Protein AF-A0A7S0T919-F1 (afdb_monomer_lite)

InterPro domains:
  IPR014729 Rossmann-like alpha/beta/alpha sandwich fold [G3DSA:3.40.50.620] (1-109)
  IPR050489 Tyrosine--tRNA ligase [PTHR46264] (1-104)

Structure (mmCIF, N/CA/C/O backbone):
data_AF-A0A7S0T919-F1
#
_entry.id   AF-A0A7S0T919-F1
#
loop_
_atom_site.group_PDB
_atom_site.id
_atom_site.type_symbol
_atom_site.label_atom_id
_atom_site.label_alt_id
_atom_site.label_comp_id
_atom_site.label_asym_id
_atom_site.label_entity_id
_atom_site.label_seq_id
_atom_site.pdbx_PDB_ins_code
_atom_site.Cartn_x
_atom_site.Cartn_y
_atom_site.Cartn_z
_atom_site.occupancy
_atom_site.B_iso_or_equiv
_atom_site.auth_seq_id
_atom_site.auth_comp_id
_atom_site.auth_asym_id
_atom_site.auth_atom_id
_atom_site.pdbx_PDB_model_num
ATOM 1 N N . MET A 1 1 ? -6.634 -10.463 -8.252 1.00 64.31 1 MET A N 1
ATOM 2 C CA . MET A 1 1 ? -6.544 -10.534 -6.780 1.00 64.31 1 MET A CA 1
ATOM 3 C C . MET A 1 1 ? -7.084 -11.889 -6.362 1.00 64.31 1 MET A C 1
ATOM 5 O O . MET A 1 1 ? -8.183 -12.227 -6.779 1.00 64.31 1 MET A O 1
ATOM 9 N N . HIS A 1 2 ? -6.322 -12.678 -5.609 1.00 78.19 2 HIS A N 1
ATOM 10 C CA . HIS A 1 2 ? -6.840 -13.919 -5.023 1.00 78.19 2 HIS A CA 1
ATOM 11 C C . HIS A 1 2 ? -7.665 -13.616 -3.767 1.00 78.19 2 HIS A C 1
ATOM 13 O O . HIS A 1 2 ? -7.431 -12.603 -3.112 1.00 78.19 2 HIS A O 1
ATOM 19 N N . ILE A 1 3 ? -8.575 -14.515 -3.383 1.00 78.62 3 ILE A N 1
ATOM 20 C CA . ILE A 1 3 ? -9.459 -14.341 -2.212 1.00 78.62 3 ILE A CA 1
ATOM 21 C C . ILE A 1 3 ? -8.662 -14.007 -0.941 1.00 78.62 3 ILE A C 1
ATOM 23 O O . ILE A 1 3 ? -9.046 -13.114 -0.191 1.00 78.62 3 ILE A O 1
ATOM 27 N N . ALA A 1 4 ? -7.506 -14.647 -0.735 1.00 80.19 4 ALA A N 1
ATOM 28 C CA . ALA A 1 4 ? -6.626 -14.353 0.396 1.00 80.19 4 ALA A CA 1
ATOM 29 C C . ALA A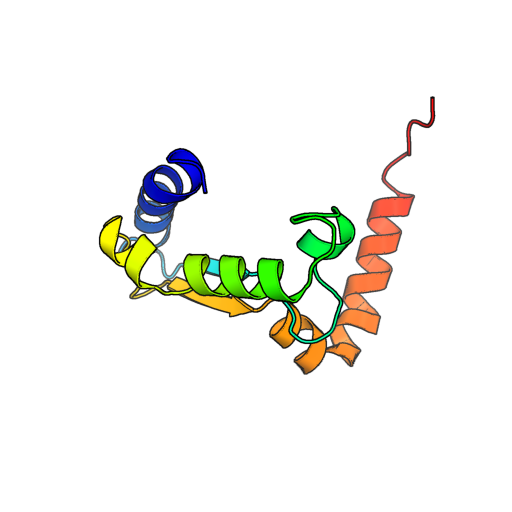 1 4 ? -6.078 -12.911 0.379 1.00 80.19 4 ALA A C 1
ATOM 31 O O . ALA A 1 4 ? -5.933 -12.274 1.419 1.00 80.19 4 ALA A O 1
ATOM 32 N N . GLN A 1 5 ? -5.805 -12.350 -0.798 1.00 77.62 5 GLN A N 1
ATOM 33 C CA . GLN A 1 5 ? -5.318 -10.975 -0.901 1.00 77.62 5 GLN A CA 1
ATOM 34 C C . GLN A 1 5 ? -6.404 -9.952 -0.554 1.00 77.62 5 GLN A C 1
ATOM 36 O O . GLN A 1 5 ? -6.046 -8.875 -0.104 1.00 77.62 5 GLN A O 1
ATOM 41 N N . GLY A 1 6 ? -7.687 -10.286 -0.730 1.00 78.50 6 GLY A N 1
ATOM 42 C CA . GLY A 1 6 ? -8.813 -9.429 -0.347 1.00 78.50 6 GLY A CA 1
ATOM 43 C C . GLY A 1 6 ? -9.303 -9.704 1.075 1.00 78.50 6 GLY A C 1
ATOM 44 O O . GLY A 1 6 ? -9.089 -8.907 1.983 1.00 78.50 6 GLY A O 1
ATOM 45 N N . VAL A 1 7 ? -9.927 -10.863 1.294 1.00 82.62 7 VAL A N 1
ATOM 46 C CA . VAL A 1 7 ? -10.658 -11.188 2.534 1.00 82.62 7 VAL A CA 1
ATOM 47 C C . VAL A 1 7 ? -9.715 -11.388 3.720 1.00 82.62 7 VAL A C 1
ATOM 49 O O . VAL A 1 7 ? -9.916 -10.810 4.786 1.00 82.62 7 VAL A O 1
ATOM 52 N N . PHE A 1 8 ? -8.647 -12.173 3.548 1.00 85.44 8 PHE A N 1
ATOM 53 C CA . PHE A 1 8 ? -7.703 -12.419 4.644 1.00 85.44 8 PHE A CA 1
ATOM 54 C C . PHE A 1 8 ? -6.923 -11.152 5.015 1.00 85.44 8 PHE A C 1
ATOM 56 O O . PHE A 1 8 ? -6.689 -10.885 6.194 1.00 85.44 8 PHE A O 1
ATOM 63 N N . LYS A 1 9 ? -6.585 -10.319 4.026 1.00 84.69 9 LYS A N 1
ATOM 64 C CA . LYS A 1 9 ? -5.970 -9.015 4.279 1.00 84.69 9 LYS A CA 1
ATOM 65 C C . LYS A 1 9 ? -6.925 -8.078 5.027 1.00 84.69 9 LYS A C 1
ATOM 67 O O . LYS A 1 9 ? -6.491 -7.507 6.021 1.00 84.69 9 LYS A O 1
ATOM 72 N N . ALA A 1 10 ? -8.197 -7.985 4.629 1.00 84.00 10 ALA A N 1
ATOM 73 C CA . ALA A 1 10 ? -9.199 -7.163 5.316 1.00 84.00 10 ALA A CA 1
ATOM 74 C C . ALA A 1 10 ? -9.374 -7.564 6.792 1.00 84.00 10 ALA A C 1
ATOM 76 O O . ALA A 1 10 ? -9.327 -6.710 7.675 1.00 84.00 10 ALA A O 1
ATOM 77 N N . MET A 1 11 ? -9.470 -8.867 7.084 1.00 86.00 11 MET A N 1
ATOM 78 C CA . MET A 1 11 ? -9.569 -9.358 8.466 1.00 86.00 11 MET A CA 1
ATOM 79 C C . MET A 1 11 ? -8.353 -8.985 9.319 1.00 86.00 11 MET A C 1
ATOM 81 O O . MET A 1 11 ? -8.505 -8.618 10.483 1.00 86.00 11 MET A O 1
ATOM 85 N N . ASN A 1 12 ? -7.144 -9.084 8.763 1.00 87.56 12 ASN A N 1
ATOM 86 C CA . ASN A 1 12 ? -5.931 -8.739 9.501 1.00 87.56 12 ASN A CA 1
ATOM 87 C C . ASN A 1 12 ? -5.786 -7.228 9.694 1.00 87.56 12 ASN A C 1
ATOM 89 O O . ASN A 1 12 ? -5.395 -6.801 10.775 1.00 87.56 12 ASN A O 1
ATOM 93 N N . VAL A 1 13 ? -6.138 -6.424 8.686 1.00 85.00 13 VAL A N 1
ATOM 94 C CA . VAL A 1 13 ? -6.110 -4.960 8.801 1.00 85.00 13 VAL A CA 1
ATOM 95 C C . VAL A 1 13 ? -7.070 -4.504 9.894 1.00 85.00 13 VAL A C 1
ATOM 97 O O . VAL A 1 13 ? -6.620 -3.802 10.788 1.00 85.00 13 VAL A O 1
ATOM 100 N N . ASN A 1 14 ? -8.307 -5.009 9.925 1.00 85.12 14 ASN A N 1
ATOM 101 C CA . ASN A 1 14 ? -9.280 -4.680 10.975 1.00 85.12 14 ASN A CA 1
ATOM 102 C C . ASN A 1 14 ? -8.785 -5.008 12.396 1.00 85.12 14 ASN A C 1
ATOM 104 O O . ASN A 1 14 ? -9.131 -4.314 13.349 1.00 85.12 14 ASN A O 1
ATOM 108 N N . LYS A 1 15 ? -7.972 -6.061 12.561 1.00 85.56 15 LYS A N 1
ATOM 109 C CA . LYS A 1 15 ? -7.340 -6.379 13.853 1.00 85.56 15 LYS A CA 1
ATOM 110 C C . LYS A 1 15 ? -6.234 -5.386 14.212 1.00 85.56 15 LYS A C 1
ATOM 112 O O . LYS A 1 15 ? -6.098 -5.029 15.376 1.00 85.56 15 LYS A O 1
ATOM 117 N N . CYS A 1 16 ? -5.444 -4.949 13.232 1.00 83.31 16 CYS A N 1
ATOM 118 C CA . CYS A 1 16 ? -4.375 -3.971 13.440 1.00 83.31 16 CYS A CA 1
ATOM 119 C C . CYS A 1 16 ? -4.917 -2.558 13.697 1.00 83.31 16 CYS A C 1
ATOM 121 O O . CYS A 1 16 ? -4.360 -1.833 14.517 1.00 83.31 16 CYS A O 1
ATOM 123 N N . THR A 1 17 ? -6.006 -2.177 13.029 1.00 82.44 17 THR A N 1
ATOM 124 C CA . THR A 1 17 ? -6.632 -0.848 13.107 1.00 82.44 17 THR A CA 1
ATOM 125 C C . THR A 1 17 ? -7.732 -0.756 14.165 1.00 82.44 17 THR A C 1
ATOM 127 O O . THR A 1 17 ? -8.509 0.202 14.160 1.00 82.44 17 THR A O 1
ATOM 130 N N . PHE A 1 18 ? -7.818 -1.752 15.055 1.00 78.75 18 PHE A N 1
ATOM 131 C CA . PHE A 1 18 ? -8.847 -1.822 16.085 1.00 78.75 18 PHE A CA 1
ATOM 132 C C . PHE A 1 18 ? -8.852 -0.546 16.951 1.00 78.75 18 PHE A C 1
ATOM 134 O O . PHE A 1 18 ? -7.776 -0.039 17.295 1.00 78.75 18 PHE A O 1
ATOM 141 N N . PRO A 1 19 ? -10.033 -0.029 17.341 1.00 67.50 19 PRO A N 1
ATOM 142 C CA . PRO A 1 19 ? -10.132 1.154 18.189 1.00 67.50 19 PRO A CA 1
ATOM 143 C C . PRO A 1 19 ? -9.297 0.991 19.469 1.00 67.50 19 PRO A C 1
ATOM 145 O O . PRO A 1 19 ? -9.591 0.141 20.307 1.00 67.50 19 PRO A O 1
ATOM 148 N N . GLY A 1 20 ? -8.231 1.787 19.602 1.00 65.81 20 GLY A N 1
ATOM 149 C CA . GLY A 1 20 ? -7.312 1.756 20.749 1.00 65.81 20 GLY A CA 1
ATOM 150 C C . GLY A 1 20 ? -5.840 1.487 20.419 1.00 65.81 20 GLY A C 1
ATOM 151 O O . GLY A 1 20 ? -4.996 1.681 21.289 1.00 65.81 20 GLY A O 1
ATOM 152 N N . THR A 1 21 ? -5.494 1.094 19.187 1.00 66.44 21 THR A N 1
ATOM 153 C CA . THR A 1 21 ? -4.090 0.831 18.797 1.00 66.44 21 THR A CA 1
ATOM 154 C C . THR A 1 21 ? -3.354 2.042 18.210 1.00 66.44 21 THR A C 1
ATOM 156 O O . THR A 1 21 ? -2.152 1.937 17.965 1.00 66.44 21 THR A O 1
ATOM 159 N N . ASN A 1 22 ? -4.039 3.169 17.944 1.00 68.19 22 ASN A N 1
ATOM 160 C CA . ASN A 1 22 ? -3.511 4.344 17.216 1.00 68.19 22 ASN A CA 1
ATOM 161 C C . ASN A 1 22 ? -2.707 3.975 15.951 1.00 68.19 22 ASN A C 1
ATOM 163 O O . ASN A 1 22 ? -1.773 4.672 15.560 1.00 68.19 22 ASN A O 1
ATOM 167 N N . SER A 1 23 ? -3.028 2.836 15.336 1.00 72.38 23 SER A N 1
ATOM 168 C CA . SER A 1 23 ? -2.248 2.264 14.247 1.00 72.38 23 SER A CA 1
ATOM 169 C C . SER A 1 23 ? -2.918 2.580 12.919 1.00 72.38 23 SER A C 1
ATOM 171 O O . SER A 1 23 ? -4.010 2.088 12.640 1.00 72.38 23 SER A O 1
ATOM 173 N N . THR A 1 24 ? -2.244 3.374 12.089 1.00 75.31 24 THR A N 1
ATOM 174 C CA . THR A 1 24 ? -2.680 3.650 10.718 1.00 75.31 24 THR A CA 1
ATOM 175 C C . THR A 1 24 ? -2.110 2.595 9.785 1.00 75.31 24 THR A C 1
ATOM 177 O O . THR A 1 24 ? -0.890 2.455 9.656 1.00 75.31 24 THR A O 1
ATOM 180 N N . PHE A 1 25 ? -2.980 1.850 9.107 1.00 77.31 25 PHE A N 1
ATOM 181 C CA . PHE A 1 25 ? -2.532 0.921 8.078 1.00 77.31 25 PHE A CA 1
ATOM 182 C C . PHE A 1 25 ? -2.373 1.661 6.750 1.00 77.31 25 PHE A C 1
ATOM 184 O O . PHE A 1 25 ? -3.340 2.199 6.213 1.00 77.31 25 PHE A O 1
ATOM 191 N N . ILE A 1 26 ? -1.157 1.668 6.204 1.00 74.25 26 I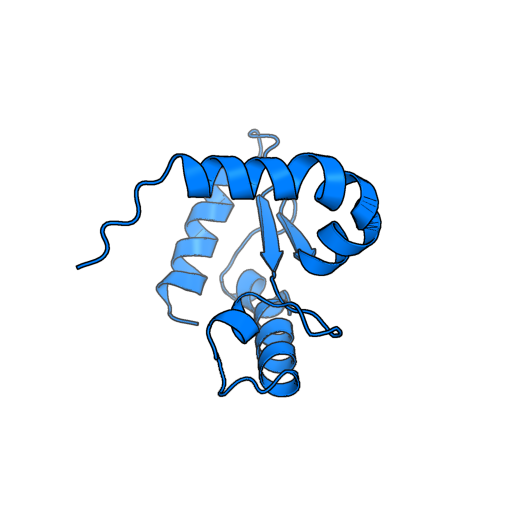LE A N 1
ATOM 192 C CA . ILE A 1 26 ? -0.869 2.331 4.931 1.00 74.25 26 ILE A CA 1
ATOM 193 C C . ILE A 1 26 ? -0.865 1.289 3.811 1.00 74.25 26 ILE A C 1
ATOM 195 O O . ILE A 1 26 ? 0.025 0.439 3.723 1.00 74.25 26 ILE A O 1
ATOM 199 N N . PHE A 1 27 ? -1.853 1.369 2.922 1.00 71.06 27 PHE A N 1
ATOM 200 C CA . PHE A 1 27 ? -1.834 0.652 1.655 1.00 71.06 27 PHE A CA 1
ATOM 201 C C . PHE A 1 27 ? -1.012 1.433 0.643 1.00 71.06 27 PHE A C 1
ATOM 203 O O . PHE A 1 27 ? -1.473 2.391 0.030 1.00 71.06 27 PHE A O 1
ATOM 210 N N . CYS A 1 28 ? 0.213 0.968 0.464 1.00 63.69 28 CYS A N 1
ATOM 211 C CA . CYS A 1 28 ? 1.159 1.474 -0.507 1.00 63.69 28 CYS A CA 1
ATOM 212 C C . CYS A 1 28 ? 0.955 0.767 -1.856 1.00 63.69 28 CYS A C 1
ATOM 214 O O . CYS A 1 28 ? 1.323 -0.398 -2.023 1.00 63.69 28 CYS A O 1
ATOM 216 N N . HIS A 1 29 ? 0.330 1.453 -2.814 1.00 61.91 29 HIS A N 1
ATOM 217 C CA . HIS A 1 29 ? 0.132 0.930 -4.162 1.00 61.91 29 HIS A CA 1
ATOM 218 C C . HIS A 1 29 ? 1.247 1.402 -5.098 1.00 61.91 29 HIS A C 1
ATOM 220 O O . HIS A 1 29 ? 1.521 2.595 -5.222 1.00 61.91 29 HIS A O 1
ATOM 226 N N . PHE A 1 30 ? 1.882 0.462 -5.792 1.00 53.44 30 PHE A N 1
ATOM 227 C CA . PHE A 1 30 ? 2.998 0.728 -6.700 1.00 53.44 30 PHE A CA 1
ATOM 228 C C . PHE A 1 30 ? 2.524 0.823 -8.155 1.00 53.44 30 PHE A C 1
ATOM 230 O O . PHE A 1 30 ? 2.868 -0.021 -8.979 1.00 53.44 30 PHE A O 1
ATOM 237 N N . GLY A 1 31 ? 1.722 1.834 -8.482 1.00 46.78 31 GLY A N 1
ATOM 238 C CA . GLY A 1 31 ? 1.260 2.093 -9.849 1.00 46.78 31 GLY A CA 1
ATOM 239 C C . GLY A 1 31 ? 1.509 3.546 -10.232 1.00 46.78 31 GLY A C 1
ATOM 240 O O . GLY A 1 31 ? 0.929 4.434 -9.623 1.00 46.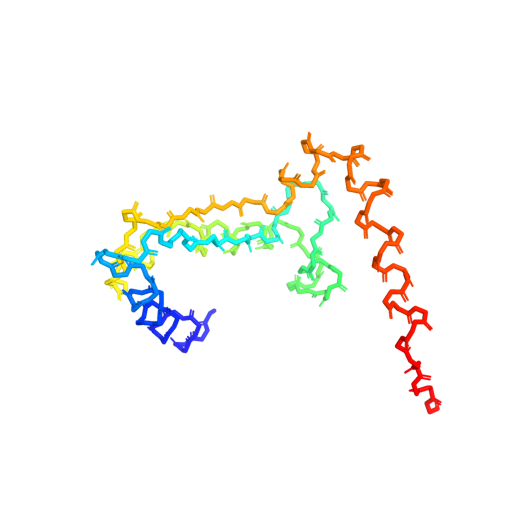78 31 GLY A O 1
ATOM 241 N N . LEU A 1 32 ? 2.363 3.785 -11.230 1.00 49.53 32 LEU A N 1
ATOM 242 C CA . LEU A 1 32 ? 2.622 5.117 -11.783 1.00 49.53 32 LEU A CA 1
ATOM 243 C C . LEU A 1 32 ? 1.854 5.358 -13.086 1.00 49.53 32 LEU A C 1
ATOM 245 O O . LEU A 1 32 ? 1.727 4.438 -13.897 1.00 49.53 32 LEU A O 1
ATOM 249 N N . PRO A 1 33 ? 1.467 6.616 -13.371 1.00 44.22 33 PRO A N 1
ATOM 250 C CA . PRO A 1 33 ? 1.375 7.141 -14.732 1.00 44.22 33 PRO A CA 1
ATOM 251 C C . PRO A 1 33 ? 2.737 7.170 -15.448 1.00 44.22 33 PRO A C 1
ATOM 253 O O . PRO A 1 33 ? 2.800 6.885 -16.640 1.00 44.22 33 PRO A O 1
ATOM 256 N N . THR A 1 34 ? 3.816 7.472 -14.718 1.00 41.91 34 THR A N 1
ATOM 257 C CA . THR A 1 34 ? 5.189 7.666 -15.211 1.00 41.91 34 THR A CA 1
ATOM 258 C C . THR A 1 34 ? 6.089 6.442 -14.998 1.00 41.91 34 THR A C 1
ATOM 260 O O . THR A 1 34 ? 7.004 6.479 -14.193 1.00 41.91 34 THR A O 1
ATOM 263 N N . GLY A 1 35 ? 5.845 5.336 -15.706 1.00 47.00 35 GLY A N 1
ATOM 264 C CA . GLY A 1 35 ? 6.883 4.349 -16.079 1.00 47.00 35 GLY A CA 1
ATOM 265 C C . GLY A 1 35 ? 7.713 3.615 -15.001 1.00 47.00 35 GLY A C 1
ATOM 266 O O . GLY A 1 35 ? 8.429 2.692 -15.357 1.00 47.00 35 GLY A O 1
ATOM 267 N N . PHE A 1 36 ? 7.642 3.942 -13.709 1.00 46.31 36 PHE A N 1
ATOM 268 C CA . PHE A 1 36 ? 8.379 3.260 -12.643 1.00 46.31 36 PHE A CA 1
ATOM 269 C C . PHE A 1 36 ? 7.388 2.541 -11.728 1.00 46.31 36 PHE A C 1
ATOM 271 O O . PHE A 1 36 ? 6.797 3.100 -10.810 1.00 46.31 36 PHE A O 1
ATOM 278 N N . SER A 1 37 ? 7.137 1.269 -12.007 1.00 59.59 37 SER A N 1
ATOM 279 C CA . SER A 1 37 ? 6.286 0.431 -11.167 1.00 59.59 37 SER A CA 1
ATOM 280 C C . SER A 1 37 ? 6.980 -0.899 -10.945 1.00 59.59 37 SER A C 1
ATOM 282 O O . SER A 1 37 ? 7.485 -1.497 -11.887 1.00 59.59 37 SER A O 1
ATOM 284 N N . PHE A 1 38 ? 6.939 -1.418 -9.720 1.00 63.50 38 PHE A N 1
ATOM 285 C CA . PHE A 1 38 ? 7.353 -2.798 -9.446 1.00 63.50 38 PHE A CA 1
ATOM 286 C C . PHE A 1 38 ? 6.513 -3.823 -10.222 1.00 63.50 38 PHE A C 1
ATOM 288 O O . PHE A 1 38 ? 6.952 -4.950 -10.426 1.00 63.50 38 PHE A O 1
ATOM 295 N N . ALA A 1 39 ? 5.305 -3.457 -10.666 1.00 63.16 39 ALA A N 1
ATOM 296 C CA . ALA A 1 39 ? 4.530 -4.285 -11.581 1.00 63.16 39 ALA A CA 1
ATOM 297 C C . ALA A 1 39 ? 5.109 -4.252 -13.003 1.00 63.16 39 ALA A C 1
ATOM 299 O O . ALA A 1 39 ? 5.163 -5.303 -13.630 1.00 63.16 39 ALA A O 1
ATOM 300 N N . LEU A 1 40 ? 5.593 -3.091 -13.465 1.00 63.38 40 LEU A N 1
ATOM 301 C CA . LEU A 1 40 ? 6.314 -2.975 -14.736 1.00 63.38 40 LEU A CA 1
ATOM 302 C C . LEU A 1 40 ? 7.654 -3.723 -14.686 1.00 63.38 40 LEU A C 1
ATOM 304 O O . LEU A 1 40 ? 7.944 -4.481 -15.595 1.00 63.38 40 LEU A O 1
ATOM 308 N N . MET A 1 41 ? 8.431 -3.577 -13.605 1.00 67.81 41 MET A N 1
ATOM 309 C CA . MET A 1 41 ? 9.724 -4.268 -13.442 1.00 67.81 41 MET A CA 1
ATOM 310 C C . MET A 1 41 ? 9.597 -5.798 -13.396 1.00 67.81 41 MET A C 1
ATOM 312 O O . MET A 1 41 ? 10.557 -6.498 -13.685 1.00 67.81 41 MET A O 1
ATOM 316 N N . ASN A 1 42 ? 8.421 -6.311 -13.028 1.00 72.69 42 ASN A N 1
ATOM 317 C CA . ASN A 1 42 ? 8.116 -7.742 -13.008 1.00 72.69 42 ASN A CA 1
ATOM 318 C C . ASN A 1 42 ? 7.351 -8.207 -14.263 1.00 72.69 42 ASN A C 1
ATOM 320 O O . ASN A 1 42 ? 6.683 -9.240 -14.202 1.00 72.69 42 ASN A O 1
ATOM 324 N N . ASP A 1 43 ? 7.345 -7.418 -15.344 1.00 72.00 43 ASP A N 1
ATOM 325 C CA . ASP A 1 43 ? 6.630 -7.695 -16.602 1.00 72.00 43 ASP A CA 1
ATOM 326 C C . ASP A 1 43 ? 5.151 -8.087 -16.426 1.00 72.00 43 ASP A C 1
ATOM 328 O O . ASP A 1 43 ? 4.543 -8.800 -17.236 1.00 72.00 43 ASP A O 1
ATOM 332 N N . LYS A 1 44 ? 4.502 -7.591 -15.364 1.00 69.75 44 LYS A N 1
ATOM 333 C CA . LYS A 1 44 ? 3.081 -7.871 -15.148 1.00 69.75 44 LYS A CA 1
ATOM 334 C C . LYS A 1 44 ? 2.266 -7.256 -16.274 1.00 69.75 44 LYS A C 1
ATOM 336 O O . LYS A 1 44 ? 2.511 -6.132 -16.695 1.00 69.75 44 LYS A O 1
ATOM 341 N N . MET A 1 45 ? 1.250 -7.990 -16.727 1.00 65.75 45 MET A N 1
ATOM 342 C CA . MET A 1 45 ? 0.386 -7.581 -17.842 1.00 65.75 45 MET A CA 1
ATOM 343 C C . MET A 1 45 ? 1.154 -7.356 -19.161 1.00 65.75 45 MET A C 1
ATOM 345 O O . MET A 1 45 ? 0.688 -6.596 -20.007 1.00 65.75 45 MET A O 1
ATOM 349 N N . GLY A 1 46 ? 2.313 -8.007 -19.337 1.00 73.50 46 GLY A N 1
ATOM 350 C CA . GLY A 1 46 ? 3.145 -7.878 -20.539 1.00 73.50 46 GLY A CA 1
ATOM 351 C C . GLY A 1 46 ? 3.825 -6.515 -20.666 1.00 73.50 46 GLY A C 1
ATOM 352 O O . GLY A 1 46 ? 4.039 -6.048 -21.779 1.00 73.50 46 GLY A O 1
ATOM 353 N N . GLY A 1 47 ? 4.074 -5.841 -19.539 1.00 69.25 47 GLY A N 1
ATOM 354 C CA . GLY A 1 47 ? 4.671 -4.504 -19.513 1.00 69.25 47 GLY A CA 1
ATOM 355 C C . GLY A 1 47 ? 3.719 -3.376 -19.934 1.00 69.25 47 GLY A C 1
ATOM 356 O O . GLY A 1 47 ? 4.128 -2.222 -20.043 1.00 69.25 47 GLY A O 1
ATOM 357 N N . ASP A 1 48 ? 2.436 -3.681 -20.153 1.00 76.88 48 ASP A N 1
ATOM 358 C CA . ASP A 1 48 ? 1.431 -2.701 -20.557 1.00 76.88 48 ASP A CA 1
ATOM 359 C C . ASP A 1 48 ? 1.035 -1.808 -19.371 1.00 76.88 48 ASP A C 1
ATOM 361 O O . ASP A 1 48 ? 0.266 -2.186 -18.477 1.00 76.88 48 ASP A O 1
ATOM 365 N N . LEU A 1 49 ? 1.579 -0.591 -19.377 1.00 71.56 49 LEU A N 1
ATOM 366 C CA . LEU A 1 49 ? 1.367 0.415 -18.344 1.00 71.56 49 LEU A CA 1
ATOM 367 C C . LEU A 1 49 ? -0.107 0.772 -18.142 1.00 71.56 49 LEU A C 1
ATOM 369 O O . LEU A 1 49 ? -0.513 1.035 -17.010 1.00 71.56 49 LEU A O 1
ATOM 373 N N . ASP A 1 50 ? -0.922 0.779 -19.192 1.00 77.69 50 ASP A N 1
ATOM 374 C CA 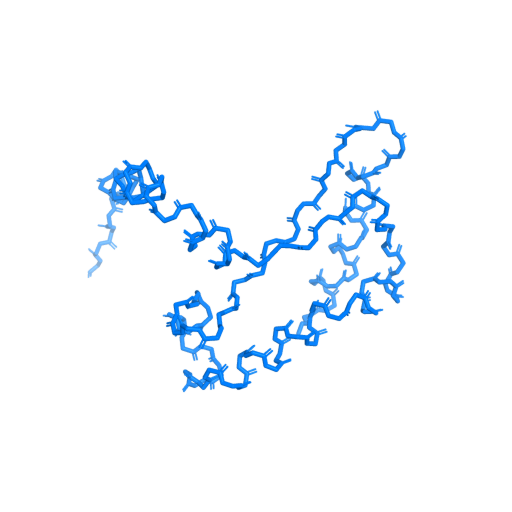. ASP A 1 50 ? -2.318 1.200 -19.085 1.00 77.69 50 ASP A CA 1
ATOM 375 C C . ASP A 1 50 ? -3.189 0.091 -18.498 1.00 77.69 50 ASP A C 1
ATOM 377 O O . ASP A 1 50 ? -4.067 0.356 -17.666 1.00 77.69 50 ASP A O 1
ATOM 381 N N . LYS A 1 51 ? -2.872 -1.171 -18.808 1.00 75.88 51 LYS A N 1
ATOM 382 C CA . LYS A 1 51 ? -3.462 -2.319 -18.107 1.00 75.88 51 LYS A CA 1
ATOM 383 C C . LYS A 1 51 ? -3.062 -2.348 -16.636 1.00 75.88 51 LYS A C 1
ATOM 385 O O . LYS A 1 51 ? -3.927 -2.544 -15.782 1.00 75.88 51 LYS A O 1
ATOM 390 N N . ILE A 1 52 ? -1.787 -2.106 -16.319 1.00 73.50 52 ILE A N 1
ATOM 391 C CA . ILE A 1 52 ? -1.306 -2.037 -14.929 1.00 73.50 52 ILE A CA 1
ATOM 392 C C . ILE A 1 52 ? -2.040 -0.928 -14.164 1.00 73.50 52 ILE A C 1
ATOM 394 O O . ILE A 1 52 ? -2.519 -1.168 -13.056 1.00 73.50 52 ILE A O 1
ATOM 398 N N . LYS A 1 53 ? -2.197 0.261 -14.760 1.00 73.88 53 LYS A N 1
ATOM 399 C CA . LYS A 1 53 ? -2.951 1.372 -14.156 1.00 73.88 53 LYS A CA 1
ATOM 400 C C . LYS A 1 53 ? -4.418 1.024 -13.9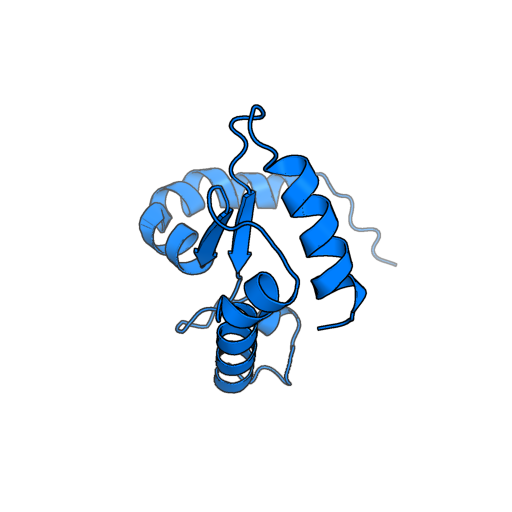44 1.00 73.88 53 LYS A C 1
ATOM 402 O O . LYS A 1 53 ? -4.963 1.338 -12.892 1.00 73.88 53 LYS A O 1
ATOM 407 N N . THR A 1 54 ? -5.058 0.381 -14.917 1.00 77.31 54 THR A N 1
ATOM 408 C CA . THR A 1 54 ? -6.478 0.007 -14.830 1.00 77.31 54 THR A CA 1
ATOM 409 C C . THR A 1 54 ? -6.712 -1.005 -13.712 1.00 77.31 54 THR A C 1
ATOM 411 O O . THR A 1 54 ? -7.601 -0.818 -12.883 1.00 77.31 54 THR A O 1
ATOM 414 N N . VAL A 1 55 ? -5.858 -2.029 -13.614 1.00 75.50 55 VAL A N 1
ATOM 415 C CA . VAL A 1 55 ? -5.895 -2.990 -12.503 1.00 75.50 55 VAL A CA 1
ATOM 416 C C . VAL A 1 55 ? -5.602 -2.288 -11.177 1.00 75.50 55 VAL A C 1
ATOM 418 O O . VAL A 1 55 ? -6.289 -2.541 -10.194 1.00 75.50 55 VAL A O 1
ATOM 421 N N . GLY A 1 56 ? -4.630 -1.375 -11.138 1.00 70.88 56 GLY A N 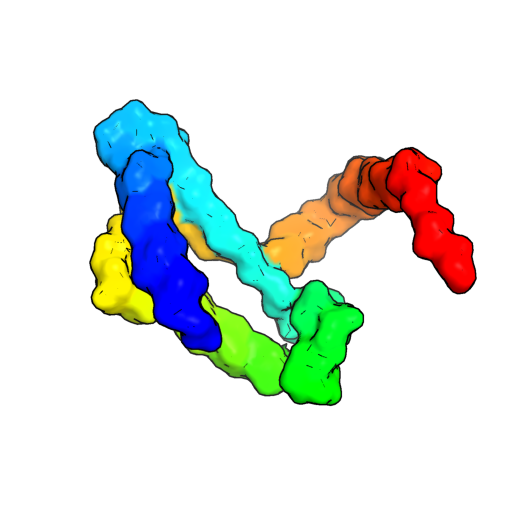1
ATOM 422 C CA . GLY A 1 56 ? -4.308 -0.605 -9.940 1.00 70.88 56 GLY A CA 1
ATOM 423 C C . GLY A 1 56 ? -5.479 0.237 -9.441 1.00 70.88 56 GLY A C 1
ATOM 424 O O . GLY A 1 56 ? -5.812 0.170 -8.261 1.00 70.88 56 GLY A O 1
ATOM 425 N N . LYS A 1 57 ? -6.168 0.942 -10.347 1.00 73.06 57 LYS A N 1
ATOM 426 C CA . LYS A 1 57 ? -7.394 1.697 -10.048 1.00 73.06 57 LYS A CA 1
ATOM 427 C C . LYS A 1 57 ? -8.506 0.795 -9.525 1.00 73.06 57 LYS A C 1
ATOM 429 O O . LYS A 1 57 ? -9.102 1.138 -8.519 1.00 73.06 57 LYS A O 1
ATOM 434 N N . TYR A 1 58 ? -8.720 -0.379 -10.116 1.00 71.50 58 TYR A N 1
ATOM 435 C CA . TYR A 1 58 ? -9.705 -1.345 -9.617 1.00 71.50 58 TYR A CA 1
ATOM 436 C C . TYR A 1 58 ? -9.373 -1.866 -8.204 1.00 71.50 58 TYR A C 1
ATOM 438 O O . TYR A 1 58 ? -10.260 -2.085 -7.386 1.00 71.50 58 TYR A O 1
ATOM 446 N N . LEU A 1 59 ? -8.085 -2.050 -7.892 1.00 67.19 59 LEU A N 1
ATOM 447 C CA . LEU A 1 59 ? -7.628 -2.476 -6.562 1.00 67.19 59 LEU A CA 1
ATOM 448 C C . LEU A 1 59 ? -7.688 -1.349 -5.516 1.00 67.19 59 LEU A C 1
ATOM 450 O O . LEU A 1 59 ? -7.768 -1.636 -4.317 1.00 67.19 59 LEU A O 1
ATOM 454 N N . LEU A 1 60 ? -7.596 -0.095 -5.964 1.00 65.19 60 LEU A N 1
ATOM 455 C CA . LEU A 1 60 ? -7.634 1.109 -5.134 1.00 65.19 60 LEU A CA 1
ATOM 456 C C . LEU A 1 60 ? -9.013 1.727 -5.002 1.00 65.19 60 LEU A C 1
ATOM 458 O O . LEU A 1 60 ? -9.231 2.455 -4.036 1.00 65.19 60 LEU A O 1
ATOM 462 N N . GLU A 1 61 ? -9.931 1.454 -5.930 1.00 64.06 61 GLU A N 1
ATOM 463 C CA . GLU A 1 61 ? -11.337 1.779 -5.772 1.00 64.06 61 GLU A CA 1
ATOM 464 C C . GLU A 1 61 ? -11.822 1.063 -4.517 1.00 64.06 61 GLU A C 1
ATOM 466 O O . GLU A 1 61 ? -12.135 -0.126 -4.475 1.00 64.06 61 GLU A O 1
ATOM 471 N N . VAL A 1 62 ? -11.814 1.861 -3.456 1.00 58.31 62 VAL A N 1
ATOM 472 C CA . VAL A 1 62 ? -12.083 1.595 -2.049 1.00 58.31 62 VAL A CA 1
ATOM 473 C C . VAL A 1 62 ? -13.312 0.695 -1.834 1.00 58.31 62 VAL A C 1
ATOM 475 O O . VAL A 1 62 ? -13.431 0.027 -0.808 1.00 58.31 62 VAL A O 1
ATOM 478 N N . CYS A 1 63 ? -14.196 0.620 -2.827 1.00 57.12 63 CYS A N 1
ATOM 479 C CA . CYS A 1 63 ? -15.324 -0.290 -2.942 1.00 57.12 63 CYS A CA 1
ATOM 480 C C . CYS A 1 63 ? -14.990 -1.759 -2.645 1.00 57.12 63 CYS A C 1
ATOM 482 O O . CYS A 1 63 ? -15.780 -2.382 -1.947 1.00 57.12 63 CYS A O 1
ATOM 484 N N . LEU A 1 64 ? -13.854 -2.323 -3.089 1.00 67.69 64 LEU A N 1
ATOM 485 C CA . LEU A 1 64 ? -13.579 -3.752 -2.845 1.00 67.69 64 LEU A CA 1
ATOM 486 C C . LEU A 1 64 ? -13.282 -4.040 -1.367 1.00 67.69 64 LEU A C 1
ATOM 488 O O . LEU A 1 64 ? -13.785 -5.006 -0.799 1.00 67.69 64 LEU A O 1
ATOM 492 N N . TRP A 1 65 ? -12.490 -3.181 -0.728 1.00 72.50 65 TRP A N 1
ATOM 493 C CA . TRP A 1 65 ? -12.140 -3.332 0.682 1.00 72.50 65 TRP A CA 1
ATOM 494 C C . TRP A 1 65 ? -13.309 -2.983 1.602 1.00 72.50 65 TRP A C 1
ATOM 496 O O . TRP A 1 65 ? -13.532 -3.678 2.590 1.00 72.50 65 TRP A O 1
ATOM 506 N N . LYS A 1 66 ? -14.112 -1.977 1.227 1.00 74.00 66 LYS A N 1
ATOM 507 C CA . LYS A 1 66 ? -15.411 -1.705 1.863 1.00 74.00 66 LYS A CA 1
ATOM 508 C C . LYS A 1 66 ? -16.350 -2.903 1.734 1.00 74.00 66 LYS A C 1
ATOM 510 O O . LYS A 1 66 ? -16.945 -3.308 2.724 1.00 74.00 66 LYS A O 1
ATOM 515 N N . ALA A 1 67 ? -16.447 -3.501 0.545 1.00 76.38 67 ALA A N 1
ATOM 516 C CA . ALA A 1 67 ? -17.276 -4.683 0.305 1.00 76.38 67 ALA A CA 1
ATOM 517 C C . ALA A 1 67 ? -16.769 -5.919 1.066 1.00 76.38 67 ALA A C 1
ATOM 519 O O . ALA A 1 67 ? -17.569 -6.744 1.492 1.00 76.38 67 ALA A O 1
ATOM 520 N N . ALA A 1 68 ? -15.456 -6.023 1.293 1.00 79.69 68 ALA A N 1
ATOM 521 C CA . ALA A 1 68 ? -14.851 -7.040 2.152 1.00 79.69 68 ALA A CA 1
ATOM 522 C C . ALA A 1 68 ? -15.033 -6.764 3.662 1.00 79.69 68 ALA A C 1
ATOM 524 O O . ALA A 1 68 ? -14.561 -7.556 4.477 1.00 79.69 68 ALA A O 1
ATOM 525 N N . GLY A 1 69 ? -15.699 -5.666 4.045 1.00 80.38 69 GLY A N 1
ATOM 526 C CA . GLY A 1 69 ? -15.970 -5.306 5.439 1.00 80.38 69 GLY A CA 1
ATOM 527 C C . GLY A 1 69 ? -14.774 -4.700 6.178 1.00 80.38 69 GLY A C 1
ATOM 528 O O . GLY A 1 69 ? -14.676 -4.832 7.398 1.00 80.38 69 GLY A O 1
ATOM 529 N N . MET A 1 70 ? -13.833 -4.079 5.463 1.00 82.38 70 MET A N 1
ATOM 530 C CA . MET A 1 70 ? -12.689 -3.405 6.078 1.00 82.38 70 MET A CA 1
ATOM 531 C C . MET A 1 70 ? -13.100 -2.035 6.631 1.00 82.38 70 MET A C 1
ATOM 533 O O . MET A 1 70 ? -13.706 -1.240 5.908 1.00 82.38 70 MET A O 1
ATOM 537 N N . ASP A 1 71 ? -12.753 -1.750 7.887 1.00 82.25 71 ASP A N 1
ATOM 538 C CA . ASP A 1 71 ? -12.889 -0.405 8.447 1.00 82.25 71 ASP A CA 1
ATOM 539 C C . ASP A 1 71 ? -11.773 0.482 7.894 1.00 82.25 71 ASP A C 1
ATOM 541 O O . ASP A 1 71 ? -10.591 0.150 7.963 1.00 82.25 71 ASP A O 1
ATOM 545 N N . LEU A 1 72 ? -12.167 1.609 7.312 1.00 79.12 72 LEU A N 1
ATOM 546 C CA . LEU A 1 72 ? -11.266 2.540 6.643 1.00 79.12 72 LEU A CA 1
ATOM 547 C C . LEU A 1 72 ? -10.978 3.792 7.461 1.00 79.12 72 LEU A C 1
ATOM 549 O O . LEU A 1 72 ? -10.239 4.650 6.989 1.00 79.12 72 LEU A O 1
ATOM 553 N N . SER A 1 73 ? -11.546 3.901 8.662 1.00 81.75 73 SER A N 1
ATOM 554 C CA . SER A 1 73 ? -11.327 5.032 9.566 1.00 81.75 73 SER A CA 1
ATOM 555 C C . SER A 1 73 ? -9.835 5.296 9.818 1.00 81.75 73 SER A C 1
ATOM 557 O O . SER A 1 73 ? -9.396 6.441 9.788 1.00 81.75 73 SER A O 1
ATOM 559 N N . ASN A 1 74 ? -9.054 4.222 9.971 1.00 82.69 74 ASN A N 1
ATOM 560 C CA . ASN A 1 74 ? -7.617 4.244 10.254 1.00 82.69 74 ASN A CA 1
ATOM 561 C C . ASN A 1 74 ? -6.784 3.626 9.113 1.00 82.69 74 ASN A C 1
ATOM 563 O O . ASN A 1 74 ? -5.713 3.056 9.347 1.00 82.69 74 ASN A O 1
ATOM 567 N N . VAL A 1 75 ? -7.282 3.681 7.873 1.00 80.50 75 VAL A N 1
ATOM 568 C CA . VAL A 1 75 ? -6.579 3.145 6.700 1.00 80.50 75 VAL A CA 1
ATOM 569 C C . VAL A 1 75 ? -6.303 4.255 5.699 1.00 80.50 75 VAL A C 1
ATOM 571 O O . VAL A 1 75 ? -7.219 4.885 5.177 1.00 80.50 75 VAL A O 1
ATOM 574 N N . GLU A 1 76 ? -5.029 4.436 5.365 1.00 80.12 76 GLU A N 1
ATOM 575 C CA . GLU A 1 76 ? -4.594 5.382 4.343 1.00 80.12 76 GLU A CA 1
ATOM 576 C C . GLU A 1 76 ? -4.161 4.640 3.082 1.00 80.12 76 GLU A C 1
ATOM 578 O O . GLU A 1 76 ? -3.279 3.781 3.109 1.00 80.12 76 GLU A O 1
ATOM 583 N N . PHE A 1 77 ? -4.748 5.007 1.948 1.00 75.25 77 PHE A N 1
ATOM 584 C CA . PHE A 1 77 ? -4.291 4.547 0.642 1.00 75.25 77 PHE A CA 1
ATOM 585 C C . PHE A 1 77 ? -3.323 5.580 0.071 1.00 75.25 77 PHE A C 1
ATOM 587 O O . PHE A 1 77 ? -3.697 6.730 -0.149 1.00 75.25 77 PHE A O 1
ATOM 594 N N . LYS A 1 78 ? -2.075 5.171 -0.163 1.00 71.19 78 LYS A N 1
ATOM 595 C CA . LYS A 1 78 ? -1.027 6.015 -0.742 1.00 71.19 78 LYS A CA 1
ATOM 596 C C . LYS A 1 78 ? -0.475 5.373 -2.002 1.00 71.19 78 LYS A C 1
ATOM 598 O O . LYS A 1 78 ? -0.197 4.173 -2.046 1.00 71.19 78 LYS A O 1
ATOM 603 N N . TRP A 1 79 ? -0.251 6.189 -3.020 1.00 69.38 79 TRP A N 1
ATOM 604 C CA . TRP A 1 79 ? 0.539 5.781 -4.169 1.00 69.38 79 TRP A CA 1
ATOM 605 C C . TRP A 1 79 ? 2.014 5.898 -3.795 1.00 69.38 79 TRP A C 1
ATOM 607 O O . TRP A 1 79 ? 2.513 6.991 -3.529 1.00 69.38 79 TRP A O 1
ATOM 617 N N . CYS A 1 80 ? 2.731 4.775 -3.765 1.00 65.12 80 CYS A N 1
ATOM 618 C CA . CYS A 1 80 ? 4.163 4.769 -3.446 1.00 65.12 80 CYS A CA 1
ATOM 619 C C . CYS A 1 80 ? 4.964 5.675 -4.361 1.00 65.12 80 CYS A C 1
ATOM 621 O O . CYS A 1 80 ? 5.971 6.240 -3.964 1.00 65.12 80 CYS A O 1
ATOM 623 N N . SER A 1 81 ? 4.523 5.797 -5.597 1.00 64.81 81 SER A N 1
ATOM 624 C CA . SER A 1 81 ? 5.169 6.644 -6.564 1.00 64.81 81 SER A CA 1
ATOM 625 C C . SER A 1 81 ? 5.022 8.123 -6.300 1.00 64.81 81 SER A C 1
ATOM 627 O O . SER A 1 81 ? 5.996 8.840 -6.445 1.00 64.81 81 SER A O 1
ATOM 629 N N . GLU A 1 82 ? 3.842 8.580 -5.887 1.00 65.56 82 GLU A N 1
ATOM 630 C CA . GLU A 1 82 ? 3.668 9.970 -5.471 1.00 65.56 82 GLU A CA 1
ATOM 631 C C . GLU A 1 82 ? 4.504 10.235 -4.220 1.00 65.56 82 GLU A C 1
ATOM 633 O O . GLU A 1 82 ? 5.168 11.259 -4.137 1.00 65.56 82 GLU A O 1
ATOM 638 N N . ALA A 1 83 ? 4.567 9.272 -3.293 1.00 66.88 83 ALA A N 1
ATOM 639 C CA . ALA A 1 83 ? 5.434 9.370 -2.123 1.00 66.88 83 ALA A CA 1
ATOM 640 C C . ALA A 1 83 ? 6.928 9.462 -2.497 1.00 66.88 83 ALA A C 1
ATOM 642 O O . ALA A 1 83 ? 7.651 10.258 -1.907 1.00 66.88 83 ALA A O 1
ATOM 643 N N . ILE A 1 84 ? 7.389 8.685 -3.484 1.00 66.06 84 ILE A N 1
ATOM 644 C CA . ILE A 1 84 ? 8.784 8.706 -3.948 1.00 66.06 84 ILE A CA 1
ATOM 645 C C . ILE A 1 84 ? 9.084 9.972 -4.757 1.00 66.06 84 ILE A C 1
ATOM 647 O O . ILE A 1 84 ? 10.131 10.574 -4.558 1.00 66.06 84 ILE A O 1
ATOM 651 N N . THR A 1 85 ? 8.194 10.393 -5.658 1.00 65.44 85 THR A N 1
ATOM 652 C CA . THR A 1 85 ? 8.406 11.565 -6.520 1.00 65.44 85 THR A CA 1
ATOM 653 C C . THR A 1 85 ? 8.302 12.877 -5.742 1.00 65.44 85 THR A C 1
ATOM 655 O O . THR A 1 85 ? 9.107 13.772 -5.978 1.00 65.44 85 THR A O 1
ATOM 658 N N . ASN A 1 86 ? 7.375 12.993 -4.787 1.00 68.06 86 ASN A N 1
ATOM 659 C CA . ASN A 1 86 ? 7.212 14.216 -3.992 1.00 68.06 86 ASN A CA 1
ATOM 660 C C . ASN A 1 86 ? 8.355 14.432 -2.986 1.00 68.06 86 ASN A C 1
ATOM 662 O O . ASN A 1 86 ? 8.624 15.566 -2.606 1.00 68.06 86 ASN A O 1
ATOM 666 N N . GLU A 1 87 ? 9.042 13.365 -2.572 1.00 69.38 87 GLU A N 1
ATOM 667 C CA . GLU A 1 87 ? 10.226 13.423 -1.703 1.00 69.38 87 GLU A CA 1
ATOM 668 C C . GLU A 1 87 ? 11.484 12.906 -2.432 1.00 69.38 87 GLU A C 1
ATOM 670 O O . GLU A 1 87 ? 12.373 12.326 -1.803 1.00 69.38 87 GLU A O 1
ATOM 675 N N . ALA A 1 88 ? 11.569 13.087 -3.758 1.00 64.69 88 ALA A N 1
ATOM 676 C CA . ALA A 1 88 ? 12.612 12.486 -4.598 1.00 64.69 88 ALA A CA 1
ATOM 677 C C . ALA A 1 88 ? 14.034 12.744 -4.079 1.00 64.69 88 ALA A C 1
ATOM 679 O O . ALA A 1 88 ? 14.845 11.820 -4.046 1.00 64.69 88 ALA A O 1
ATOM 680 N N . ASP A 1 89 ? 14.307 13.949 -3.577 1.00 66.75 89 ASP A N 1
ATOM 681 C CA . ASP A 1 89 ? 15.608 14.324 -3.012 1.00 66.75 89 ASP A CA 1
ATOM 682 C C . ASP A 1 89 ? 15.986 13.460 -1.799 1.00 66.75 89 ASP A C 1
ATOM 684 O O . ASP A 1 89 ? 17.110 12.972 -1.672 1.00 66.75 89 ASP A O 1
ATOM 688 N N . LYS A 1 90 ? 15.021 13.190 -0.918 1.00 66.31 90 LYS A N 1
ATOM 689 C CA . LYS A 1 90 ? 15.215 12.370 0.281 1.00 66.31 90 LYS A CA 1
ATOM 690 C C . LYS A 1 90 ? 15.338 10.888 -0.068 1.00 66.31 90 LYS A C 1
ATOM 692 O O . LYS A 1 90 ? 16.152 10.188 0.533 1.00 66.31 90 LYS A O 1
ATOM 697 N N . TYR A 1 91 ? 14.573 10.401 -1.047 1.00 65.31 91 TYR A N 1
ATOM 698 C CA . TYR A 1 91 ? 14.692 9.021 -1.527 1.00 65.31 91 TYR A CA 1
ATOM 699 C C . TYR A 1 91 ? 16.018 8.780 -2.258 1.00 65.31 91 TYR A C 1
ATOM 701 O O . TYR A 1 91 ? 16.643 7.738 -2.055 1.00 65.31 91 TYR A O 1
ATOM 709 N N . PHE A 1 92 ? 16.494 9.753 -3.035 1.00 62.62 92 PHE A N 1
ATOM 710 C CA . PHE A 1 92 ? 17.778 9.670 -3.723 1.00 62.62 92 PHE A CA 1
ATOM 711 C C . PHE A 1 92 ? 18.959 9.647 -2.742 1.00 62.62 92 PHE A C 1
ATOM 713 O O . PHE A 1 92 ? 19.900 8.883 -2.941 1.00 62.62 92 PHE A O 1
ATOM 720 N N . ILE A 1 93 ? 18.890 10.421 -1.652 1.00 62.03 93 ILE A N 1
ATOM 721 C CA . ILE A 1 93 ? 19.991 10.549 -0.683 1.00 62.03 93 ILE A CA 1
ATOM 722 C C . ILE A 1 93 ? 19.966 9.462 0.407 1.00 62.03 93 ILE A C 1
ATOM 724 O O . ILE A 1 93 ? 21.024 9.036 0.858 1.00 62.03 93 ILE A O 1
ATOM 728 N N . LEU A 1 94 ? 18.794 8.996 0.855 1.00 68.69 94 LEU A N 1
ATOM 729 C CA . LEU A 1 94 ? 18.691 8.068 1.997 1.00 68.69 94 LEU A CA 1
ATOM 730 C C . LEU A 1 94 ? 18.204 6.670 1.621 1.00 68.69 94 LEU A C 1
ATOM 732 O O . LEU A 1 94 ? 18.640 5.688 2.221 1.00 68.69 94 LEU A O 1
ATOM 736 N N . TYR A 1 95 ? 17.275 6.558 0.671 1.00 71.75 95 TYR A N 1
ATOM 737 C CA . TYR A 1 95 ? 16.634 5.278 0.371 1.00 71.75 95 TYR A CA 1
ATOM 738 C C . TYR A 1 95 ? 17.450 4.451 -0.622 1.00 71.75 95 TYR A C 1
ATOM 740 O O . TYR A 1 95 ? 17.683 3.270 -0.371 1.00 71.75 95 TYR A O 1
ATOM 748 N N . TRP A 1 96 ? 17.938 5.056 -1.711 1.00 75.06 96 TRP A N 1
ATOM 749 C CA . TRP A 1 96 ? 18.746 4.339 -2.702 1.00 75.06 96 TRP A CA 1
ATOM 750 C C . TRP A 1 96 ? 20.092 3.841 -2.193 1.00 75.06 96 TRP A C 1
ATOM 752 O O . TRP A 1 96 ? 20.360 2.658 -2.401 1.00 75.06 96 TRP A O 1
ATOM 762 N N . PRO A 1 97 ? 20.892 4.635 -1.463 1.00 80.75 97 PRO A N 1
ATOM 763 C CA . PRO A 1 97 ? 22.126 4.124 -0.877 1.00 80.75 97 PRO A CA 1
ATOM 764 C C . PRO A 1 97 ? 21.854 2.970 0.087 1.00 80.75 97 PRO A C 1
ATOM 766 O O . PRO A 1 97 ? 22.490 1.932 -0.009 1.00 80.75 97 PRO A O 1
ATOM 769 N N . LYS A 1 98 ? 20.813 3.078 0.924 1.00 82.06 98 LYS A N 1
ATOM 770 C CA . LYS A 1 98 ? 20.434 2.010 1.855 1.00 82.06 98 LYS A CA 1
ATOM 771 C C . LYS A 1 98 ? 19.946 0.743 1.147 1.00 82.06 98 LYS A C 1
ATOM 773 O O . LYS A 1 98 ? 20.222 -0.360 1.607 1.00 82.06 98 LYS A O 1
ATOM 778 N N . MET A 1 99 ? 19.214 0.884 0.042 1.00 80.25 99 MET A N 1
ATOM 779 C CA . MET A 1 99 ? 18.793 -0.250 -0.781 1.00 80.25 99 MET A CA 1
ATOM 780 C C . MET A 1 99 ? 20.009 -0.938 -1.412 1.00 80.25 99 MET A C 1
ATOM 782 O O . MET A 1 99 ? 20.134 -2.155 -1.305 1.00 80.25 99 MET A O 1
ATOM 786 N N . LEU A 1 100 ? 20.937 -0.164 -1.981 1.00 80.25 100 LEU A N 1
ATOM 787 C CA . LEU A 1 100 ? 22.191 -0.674 -2.540 1.00 80.25 100 LEU A CA 1
ATOM 788 C C . LEU A 1 100 ? 23.075 -1.332 -1.472 1.00 80.25 100 LEU A C 1
ATOM 790 O O . LEU A 1 100 ? 23.645 -2.387 -1.729 1.00 80.25 100 LEU A O 1
ATOM 794 N N . ASP A 1 101 ? 23.132 -0.777 -0.261 1.00 84.31 101 ASP A N 1
ATOM 795 C CA . ASP A 1 101 ? 23.847 -1.372 0.871 1.00 84.31 101 ASP A CA 1
ATOM 796 C C . ASP A 1 101 ? 23.248 -2.725 1.267 1.00 84.31 101 ASP A C 1
ATOM 798 O O . ASP A 1 101 ? 23.986 -3.688 1.473 1.00 84.31 101 ASP A O 1
ATOM 802 N N . ILE A 1 102 ? 21.913 -2.838 1.325 1.00 83.38 102 ILE A N 1
ATOM 803 C CA . ILE A 1 102 ? 21.231 -4.119 1.567 1.00 83.38 102 ILE A CA 1
ATOM 804 C C . ILE A 1 102 ? 21.567 -5.116 0.461 1.00 83.38 102 ILE A C 1
ATOM 806 O O . ILE A 1 102 ? 21.889 -6.261 0.772 1.00 83.38 102 ILE A O 1
ATOM 810 N N . VAL A 1 103 ? 21.522 -4.704 -0.809 1.00 81.31 103 VAL A N 1
ATOM 811 C CA . VAL A 1 103 ? 21.881 -5.570 -1.943 1.00 81.31 103 VAL A CA 1
ATOM 812 C C . VAL A 1 103 ? 23.334 -6.033 -1.830 1.00 81.31 103 VAL A C 1
ATOM 814 O O . VAL A 1 103 ? 23.595 -7.221 -1.964 1.00 81.31 103 VAL A O 1
ATOM 817 N N . ASN A 1 104 ? 24.263 -5.144 -1.483 1.00 78.38 104 ASN A N 1
ATOM 818 C CA . ASN A 1 104 ? 25.675 -5.488 -1.297 1.00 78.38 104 ASN A CA 1
ATOM 819 C C . ASN A 1 104 ? 25.912 -6.426 -0.101 1.00 78.38 104 ASN A C 1
ATOM 821 O O . ASN A 1 104 ? 26.826 -7.248 -0.126 1.00 78.38 104 ASN A O 1
ATOM 825 N N . CYS A 1 105 ? 25.089 -6.328 0.945 1.00 75.06 105 CYS A N 1
ATOM 826 C CA . CYS A 1 105 ? 25.147 -7.214 2.111 1.00 75.06 105 CYS A CA 1
ATOM 827 C C . CYS A 1 105 ? 24.418 -8.550 1.887 1.00 75.06 105 CYS A C 1
ATOM 829 O O . CYS A 1 105 ? 24.651 -9.521 2.611 1.00 75.06 105 CYS A O 1
ATOM 831 N N . SER A 1 106 ? 23.542 -8.612 0.886 1.00 73.00 106 SER A N 1
ATOM 832 C CA . SER A 1 106 ? 22.811 -9.809 0.489 1.00 73.00 106 SER A CA 1
ATOM 833 C C . SER A 1 106 ? 23.648 -10.553 -0.546 1.00 73.00 106 SER A C 1
ATOM 835 O O . SER A 1 106 ? 23.635 -10.210 -1.723 1.00 73.00 106 SER A O 1
ATOM 837 N N . LYS A 1 107 ? 24.416 -11.565 -0.122 1.00 65.81 107 LYS A N 1
ATOM 838 C CA . LYS A 1 107 ? 25.181 -12.398 -1.063 1.00 65.81 107 LYS A CA 1
ATOM 839 C C . LYS A 1 107 ? 24.245 -12.926 -2.149 1.00 65.81 107 LYS A C 1
ATOM 841 O O . LYS A 1 107 ? 23.302 -13.654 -1.846 1.00 65.81 107 LYS A O 1
ATOM 846 N N . ILE A 1 108 ? 24.529 -12.592 -3.401 1.00 65.38 108 ILE A N 1
ATOM 847 C CA . ILE A 1 108 ? 23.880 -13.234 -4.536 1.00 65.38 108 ILE A CA 1
ATOM 848 C C . ILE A 1 108 ? 24.506 -14.630 -4.628 1.00 65.38 108 ILE A C 1
ATOM 850 O O . ILE A 1 108 ? 25.685 -14.759 -4.956 1.00 65.38 108 ILE A O 1
ATOM 854 N N . GLN A 1 109 ? 23.759 -15.678 -4.269 1.00 55.31 109 GLN A N 1
ATOM 855 C CA . GLN A 1 109 ? 24.080 -17.024 -4.747 1.00 55.31 109 GLN A CA 1
ATOM 856 C C . GLN A 1 109 ? 23.783 -17.022 -6.246 1.00 55.31 109 GLN A C 1
ATOM 858 O O . GLN A 1 109 ? 22.645 -17.219 -6.660 1.00 55.31 109 GLN A O 1
ATOM 863 N N . CYS A 1 110 ? 24.793 -16.678 -7.041 1.00 50.41 110 CYS A N 1
ATOM 864 C CA . CYS A 1 110 ? 24.796 -16.998 -8.458 1.00 50.41 110 CYS A CA 1
ATOM 865 C C . CYS A 1 110 ? 25.193 -18.473 -8.572 1.00 50.41 110 CYS A C 1
ATOM 867 O O . CYS A 1 110 ? 26.326 -18.810 -8.221 1.00 50.41 110 CYS A O 1
ATOM 869 N N . ASP A 1 111 ? 24.255 -19.314 -9.004 1.00 37.50 111 ASP A N 1
ATOM 870 C CA . ASP A 1 111 ? 24.565 -20.612 -9.615 1.00 37.50 111 ASP A CA 1
ATOM 871 C C . ASP A 1 111 ? 25.183 -20.401 -11.009 1.00 37.50 111 ASP A C 1
ATOM 873 O O . ASP A 1 111 ? 24.750 -19.452 -11.712 1.00 37.50 111 ASP A O 1
#

Sequence (111 aa):
MHIAQGVFKAMNVNKCTFPGTNSTFIFCHFGLPTGFSFALMNDKMGGDLDKIKTVGKYLLEVCLWKAAGMDLSNVEFKWCSEAITNEADKYFILYWPKMLDIVNCSKIQCD

Organism: NCBI:txid44447

Radius of gyration: 16.74 Å; chains: 1; bounding box: 43×35×41 Å

Foldseek 3Di:
DDPCVAQVVLVVQCVCQPPPNLAAAEAAQFADPPQDGPCLVVCNPNNPNVVSVVVSVVVVVCVRSVVSVHDCPRYHYDHVVCVCVVPVVCCVVPVVVVVVVVVVVDDPPDD

Secondary structure (DSSP, 8-state):
--HIIIIIHHHHHHHHT-TTS---EEEEE---SSS--HHHHTTGGGG-HHHHHHHHHHHHSTHHHHHTT---TTEEEEEHHHHHHHTHHHIIIIIHHHHHHHHHHS-----

pLDDT: mean 70.94, std 10.43, range [37.5, 87.56]